Protein AF-A0A5J4QLT8-F1 (afdb_monomer_lite)

Organism: NCBI:txid433724

pLDDT: mean 79.37, std 14.63, range [48.5, 96.25]

Structure (mmCIF, N/CA/C/O backbone):
data_AF-A0A5J4QLT8-F1
#
_entry.id   AF-A0A5J4QLT8-F1
#
loop_
_atom_site.group_PDB
_atom_site.id
_atom_site.type_symbol
_atom_site.label_atom_id
_atom_site.label_alt_id
_atom_site.label_comp_id
_atom_site.label_asym_id
_atom_site.label_entity_id
_atom_site.label_seq_id
_atom_site.pdbx_PDB_ins_code
_atom_site.Cartn_x
_atom_site.Cartn_y
_atom_site.Cartn_z
_atom_site.occupancy
_atom_site.B_iso_or_equiv
_atom_site.auth_seq_id
_atom_site.auth_comp_id
_atom_site.auth_asym_id
_atom_site.auth_atom_id
_atom_site.pdbx_PDB_model_num
ATOM 1 N N . SER A 1 1 ? 2.643 -8.322 -17.966 1.00 67.44 1 SER A N 1
ATOM 2 C CA . SER A 1 1 ? 3.262 -7.948 -16.674 1.00 67.44 1 SER A CA 1
ATOM 3 C C . SER A 1 1 ? 2.402 -6.995 -15.853 1.00 67.44 1 SER A C 1
ATOM 5 O O . SER A 1 1 ? 2.008 -7.366 -14.757 1.00 67.44 1 SER A O 1
ATOM 7 N N . VAL A 1 2 ? 2.006 -5.830 -16.384 1.00 76.44 2 VAL A N 1
ATOM 8 C CA . VAL A 1 2 ? 1.159 -4.854 -15.656 1.00 76.44 2 VAL A CA 1
ATOM 9 C C . VAL A 1 2 ? -0.195 -5.433 -15.218 1.00 76.44 2 VAL A C 1
ATOM 11 O O . VAL A 1 2 ? -0.647 -5.171 -14.111 1.00 76.44 2 VAL A O 1
ATOM 14 N N . PHE A 1 3 ? -0.802 -6.307 -16.026 1.00 83.56 3 PHE A N 1
ATOM 15 C CA . PHE A 1 3 ? -2.044 -7.003 -15.665 1.00 83.56 3 PHE A CA 1
ATOM 16 C C . PHE A 1 3 ? -1.916 -7.890 -14.410 1.00 83.56 3 PHE A C 1
ATOM 18 O O . PHE A 1 3 ? -2.825 -7.931 -13.584 1.00 83.56 3 PHE A O 1
ATOM 25 N N . LEU A 1 4 ? -0.778 -8.579 -14.245 1.00 88.44 4 LEU A N 1
ATOM 26 C CA . LEU A 1 4 ? -0.511 -9.405 -13.062 1.00 88.44 4 LEU A CA 1
ATOM 27 C C . LEU A 1 4 ? -0.282 -8.534 -11.826 1.00 88.44 4 LEU A C 1
ATOM 29 O O . LEU A 1 4 ? -0.824 -8.841 -10.769 1.00 88.44 4 LEU A O 1
ATOM 33 N N . ILE A 1 5 ? 0.450 -7.424 -11.981 1.00 89.06 5 ILE A N 1
ATOM 34 C CA . ILE A 1 5 ? 0.655 -6.438 -10.912 1.00 89.06 5 ILE A CA 1
ATOM 35 C C . ILE A 1 5 ? -0.697 -5.884 -10.451 1.00 89.06 5 ILE A C 1
ATOM 37 O O . ILE A 1 5 ? -0.992 -5.922 -9.261 1.00 89.06 5 ILE A O 1
ATOM 41 N N . GLY A 1 6 ? -1.557 -5.462 -11.383 1.00 89.94 6 GLY A N 1
ATOM 42 C CA . GLY A 1 6 ? -2.891 -4.952 -11.063 1.00 89.94 6 GLY A CA 1
ATOM 43 C C . GLY A 1 6 ? -3.753 -5.969 -10.309 1.00 89.94 6 GLY A C 1
ATOM 44 O O . GLY A 1 6 ? -4.320 -5.640 -9.269 1.00 89.94 6 GLY A O 1
ATOM 45 N N . LYS A 1 7 ? -3.800 -7.229 -10.766 1.00 92.69 7 LYS A N 1
ATOM 46 C CA . LYS A 1 7 ? -4.505 -8.300 -10.037 1.00 92.69 7 LYS A CA 1
ATOM 47 C C . LYS A 1 7 ? -3.929 -8.533 -8.638 1.00 92.69 7 LYS A C 1
ATOM 49 O O . LYS A 1 7 ? -4.700 -8.679 -7.693 1.00 92.69 7 LYS A O 1
ATOM 54 N N . GLY A 1 8 ? -2.603 -8.554 -8.503 1.00 93.44 8 GLY A N 1
ATOM 55 C CA . GLY A 1 8 ? -1.930 -8.707 -7.213 1.00 93.44 8 GLY A CA 1
ATOM 56 C C . GLY A 1 8 ? -2.264 -7.569 -6.250 1.00 93.44 8 GLY A C 1
ATOM 57 O O . GLY A 1 8 ? -2.586 -7.820 -5.092 1.00 93.44 8 GLY A O 1
ATOM 58 N N . MET A 1 9 ? -2.285 -6.329 -6.742 1.00 94.06 9 MET A N 1
ATOM 59 C CA . MET A 1 9 ? -2.668 -5.158 -5.952 1.00 94.06 9 MET A CA 1
ATOM 60 C C . MET A 1 9 ? -4.124 -5.219 -5.490 1.00 94.06 9 MET A C 1
ATOM 62 O O . MET A 1 9 ? -4.402 -4.893 -4.340 1.00 94.06 9 MET A O 1
ATOM 66 N N . ILE A 1 10 ? -5.061 -5.658 -6.338 1.00 94.69 10 ILE A N 1
ATOM 67 C CA . ILE A 1 10 ? -6.469 -5.817 -5.936 1.00 94.69 10 ILE A CA 1
ATOM 68 C C . ILE A 1 10 ? -6.574 -6.799 -4.765 1.00 94.69 10 ILE A C 1
ATOM 70 O O . ILE A 1 10 ? -7.145 -6.456 -3.731 1.00 94.69 10 ILE A O 1
ATOM 74 N N . TRP A 1 11 ? -5.970 -7.983 -4.890 1.00 96.06 11 TRP A N 1
ATOM 75 C CA . TRP A 1 11 ? -5.974 -8.979 -3.816 1.00 96.06 11 TRP A CA 1
ATOM 76 C C . TRP A 1 11 ? -5.268 -8.484 -2.550 1.00 96.06 11 TRP A C 1
ATOM 78 O O . TRP A 1 11 ? -5.791 -8.663 -1.452 1.00 96.06 11 TRP A O 1
ATOM 88 N N . GLY A 1 12 ? -4.128 -7.805 -2.692 1.00 94.69 12 GLY A N 1
ATOM 89 C CA . GLY A 1 12 ? -3.401 -7.209 -1.571 1.00 94.69 12 GLY A CA 1
ATOM 90 C C . GLY A 1 12 ? -4.230 -6.167 -0.817 1.00 94.69 12 GLY A C 1
ATOM 91 O O . GLY A 1 12 ? -4.272 -6.195 0.411 1.00 94.69 12 GLY A O 1
ATOM 92 N N . ASN A 1 13 ? -4.956 -5.300 -1.530 1.00 95.31 13 ASN A N 1
ATOM 93 C CA . ASN A 1 13 ? -5.854 -4.325 -0.911 1.00 95.31 13 ASN A CA 1
ATOM 94 C C . ASN A 1 13 ? -7.044 -4.989 -0.219 1.00 95.31 13 ASN A C 1
ATOM 96 O O . ASN A 1 13 ? -7.403 -4.573 0.878 1.00 95.31 13 ASN A O 1
ATOM 100 N N . VAL A 1 14 ? -7.641 -6.021 -0.824 1.00 96.25 14 VAL A N 1
ATOM 101 C CA . VAL A 1 14 ? -8.745 -6.772 -0.204 1.00 96.25 14 VAL A CA 1
ATOM 102 C C . VAL A 1 14 ? -8.290 -7.400 1.112 1.00 96.25 14 VAL A C 1
ATOM 104 O O . VAL A 1 14 ? -8.965 -7.246 2.131 1.00 96.25 14 VAL A O 1
ATOM 107 N N . ILE A 1 15 ? -7.126 -8.054 1.121 1.00 95.56 15 ILE A N 1
ATOM 108 C CA . ILE A 1 15 ? -6.553 -8.648 2.334 1.00 95.56 15 ILE A CA 1
ATOM 109 C C . ILE A 1 15 ? -6.217 -7.555 3.357 1.00 95.56 15 ILE A C 1
ATOM 111 O O . ILE A 1 15 ? -6.625 -7.659 4.511 1.00 95.56 15 ILE A O 1
ATOM 115 N N . GLY A 1 16 ? -5.539 -6.481 2.946 1.00 92.50 16 GLY A N 1
ATOM 116 C CA . GLY A 1 16 ? -5.162 -5.380 3.836 1.00 92.50 16 GLY A CA 1
ATOM 117 C C . GLY A 1 16 ? -6.363 -4.685 4.479 1.00 92.50 16 GLY A C 1
ATOM 118 O O . GLY A 1 16 ? -6.358 -4.433 5.683 1.00 92.50 16 GLY A O 1
ATOM 119 N N . LEU A 1 17 ? -7.426 -4.436 3.710 1.00 92.62 17 LEU A N 1
ATOM 120 C CA . LEU A 1 17 ? -8.652 -3.825 4.221 1.00 92.62 17 LEU A CA 1
ATOM 121 C C . LEU A 1 17 ? -9.415 -4.784 5.143 1.00 92.62 17 LEU A C 1
ATOM 123 O O . LEU A 1 17 ? -9.948 -4.358 6.165 1.00 92.62 17 LEU A O 1
ATOM 127 N N . SER A 1 18 ? -9.409 -6.083 4.834 1.00 92.56 18 SER A N 1
ATOM 128 C CA . SER A 1 18 ? -9.986 -7.106 5.712 1.00 92.56 18 SER A CA 1
ATOM 129 C C . SER A 1 18 ? -9.252 -7.159 7.054 1.00 92.56 18 SER A C 1
ATOM 131 O O . SER A 1 18 ? -9.895 -7.163 8.101 1.00 92.56 18 SER A O 1
ATOM 133 N N . LEU A 1 19 ? -7.916 -7.116 7.045 1.00 90.06 19 LEU A N 1
ATOM 134 C CA . LEU A 1 19 ? -7.102 -7.055 8.263 1.00 90.06 19 LEU A CA 1
ATOM 135 C C . LEU A 1 19 ? -7.353 -5.767 9.056 1.00 90.06 19 LEU A C 1
ATOM 137 O O . LEU A 1 19 ? -7.486 -5.828 10.277 1.00 90.06 19 LEU A O 1
ATOM 141 N N . TYR A 1 20 ? -7.480 -4.622 8.378 1.00 88.50 20 TYR A N 1
ATOM 142 C CA . TYR A 1 20 ? -7.866 -3.360 9.011 1.00 88.50 20 TYR A CA 1
ATOM 143 C C . TYR A 1 20 ? -9.227 -3.475 9.712 1.00 88.50 20 TYR A C 1
ATOM 145 O O . TYR A 1 20 ? -9.355 -3.098 10.875 1.00 88.50 20 TYR A O 1
ATOM 153 N N . LEU A 1 21 ? -10.243 -4.034 9.050 1.00 88.06 21 LEU A N 1
ATOM 154 C CA . LEU A 1 21 ? -11.571 -4.203 9.646 1.00 88.06 21 LEU A CA 1
ATOM 155 C C . LEU A 1 21 ? -11.536 -5.152 10.847 1.00 88.06 21 LEU A C 1
ATOM 157 O O . LEU A 1 21 ? -12.075 -4.824 11.904 1.00 88.06 21 LEU A O 1
ATOM 161 N N . VAL A 1 22 ? -10.854 -6.291 10.717 1.00 89.38 22 VAL A N 1
ATOM 162 C CA . VAL A 1 22 ? -10.702 -7.267 11.803 1.00 89.38 22 VAL A CA 1
ATOM 163 C C . VAL A 1 22 ? -9.998 -6.633 13.006 1.00 89.38 22 VAL A C 1
ATOM 165 O O . VAL A 1 22 ? -10.500 -6.714 14.126 1.00 89.38 22 VAL A O 1
ATOM 168 N N . GLN A 1 23 ? -8.887 -5.928 12.799 1.00 84.06 23 GLN A N 1
ATOM 169 C CA . GLN A 1 23 ? -8.171 -5.268 13.889 1.00 84.06 23 GLN A CA 1
ATOM 170 C C . GLN A 1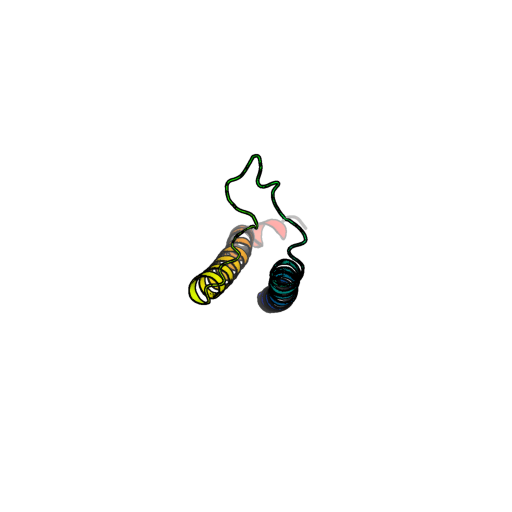 23 ? -8.975 -4.096 14.488 1.00 84.06 23 GLN A C 1
ATOM 172 O O . GLN A 1 23 ? -8.851 -3.822 15.680 1.00 84.06 23 GLN A O 1
ATOM 177 N N . SER A 1 24 ? -9.826 -3.426 13.703 1.00 81.75 24 SER A N 1
ATOM 178 C CA . SER A 1 24 ? -10.654 -2.305 14.170 1.00 81.75 24 SER A CA 1
ATOM 179 C C . SER A 1 24 ? -11.782 -2.783 15.086 1.00 81.75 24 SER A C 1
ATOM 181 O O . SER A 1 24 ? -12.028 -2.173 16.126 1.00 81.75 24 SER A O 1
ATOM 183 N N . GLN A 1 25 ? -12.423 -3.897 14.724 1.00 81.62 25 GLN A N 1
ATOM 184 C CA . GLN A 1 25 ? -13.549 -4.472 15.462 1.00 81.62 25 GLN A CA 1
ATOM 185 C C . GLN A 1 25 ? -13.089 -5.276 16.681 1.00 81.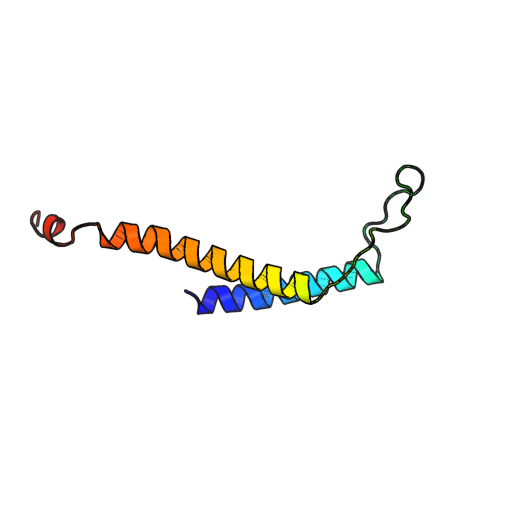62 25 GLN A C 1
ATOM 187 O O . GLN A 1 25 ? -13.600 -5.087 17.781 1.00 81.62 25 GLN A O 1
ATOM 192 N N . PHE A 1 26 ? -12.105 -6.158 16.497 1.00 79.94 26 PHE A N 1
ATOM 193 C CA . PHE A 1 26 ? -11.706 -7.116 17.529 1.00 79.94 26 PHE A CA 1
ATOM 194 C C . PHE A 1 26 ? -10.562 -6.620 18.410 1.00 79.94 26 PHE A C 1
ATOM 196 O O . PHE A 1 26 ? -10.303 -7.233 19.441 1.00 79.94 26 PHE A O 1
ATOM 203 N N . LYS A 1 27 ? -9.871 -5.535 18.018 1.00 75.44 27 LYS A N 1
ATOM 204 C CA . LYS A 1 27 ? -8.708 -4.981 18.734 1.00 75.44 27 LYS A CA 1
ATOM 205 C C . LYS A 1 27 ? -7.733 -6.076 19.197 1.00 75.44 27 LYS A C 1
ATOM 207 O O . LYS A 1 27 ? -7.215 -6.008 20.307 1.00 75.44 27 LYS A O 1
ATOM 212 N N . LEU A 1 28 ? -7.497 -7.076 18.334 1.00 70.94 28 LEU A N 1
ATOM 213 C CA . LEU A 1 28 ? -6.718 -8.292 18.628 1.00 70.94 28 LEU A CA 1
ATOM 214 C C . LEU A 1 28 ? -5.349 -7.970 19.234 1.00 70.94 28 LEU A C 1
ATOM 216 O O . LEU A 1 28 ? -4.880 -8.672 20.124 1.00 70.94 28 LEU A O 1
ATOM 220 N N . PHE A 1 29 ? -4.740 -6.876 18.778 1.00 71.19 29 PHE A N 1
ATOM 221 C CA . PHE A 1 29 ? -3.552 -6.294 19.395 1.00 71.19 29 PHE A CA 1
ATOM 222 C C . PHE A 1 29 ? -3.921 -5.080 20.265 1.00 71.19 29 PHE A C 1
ATOM 224 O O . PHE A 1 29 ? -4.033 -3.959 19.757 1.00 71.19 29 PHE A O 1
ATOM 231 N N . SER A 1 30 ? -4.098 -5.295 21.571 1.00 60.38 30 SER A N 1
ATOM 232 C CA . SER A 1 30 ? -4.148 -4.232 22.586 1.00 60.38 30 SER A CA 1
ATOM 233 C C . SER A 1 30 ? -2.799 -4.132 23.298 1.00 60.38 30 SER A C 1
ATOM 235 O O . SER A 1 30 ? -2.264 -5.149 23.741 1.00 60.38 30 SER A O 1
ATOM 237 N N . LEU A 1 31 ? -2.243 -2.926 23.428 1.00 60.28 31 LEU A N 1
ATOM 238 C CA . LEU A 1 31 ? -1.050 -2.717 24.251 1.00 60.28 31 LEU A CA 1
ATOM 239 C C . LEU A 1 31 ? -1.450 -2.699 25.730 1.00 60.28 31 LEU A C 1
ATOM 241 O O . LEU A 1 31 ? -2.525 -2.210 26.069 1.00 60.28 31 LEU A O 1
ATOM 245 N N . ASN A 1 32 ? -0.585 -3.237 26.597 1.00 57.09 32 ASN A N 1
ATOM 246 C CA . ASN A 1 32 ? -0.789 -3.182 28.040 1.00 57.09 32 ASN A CA 1
ATOM 247 C C . ASN A 1 32 ? -0.720 -1.706 28.496 1.00 57.09 32 ASN A C 1
ATOM 249 O O . ASN A 1 32 ? 0.338 -1.079 28.335 1.00 57.09 32 ASN A O 1
ATOM 253 N N . PRO A 1 33 ? -1.822 -1.138 29.018 1.00 59.56 33 PRO A N 1
ATOM 254 C CA . PRO A 1 33 ? -1.909 0.284 29.342 1.00 59.56 33 PRO A CA 1
ATOM 255 C C . PRO A 1 33 ? -0.946 0.719 30.453 1.00 59.56 33 PRO A C 1
ATOM 257 O O . PRO A 1 33 ? -0.639 1.904 30.553 1.00 59.56 33 PRO A O 1
ATOM 260 N N . ASP A 1 34 ? -0.405 -0.227 31.229 1.00 58.97 34 ASP A N 1
ATOM 261 C CA . ASP A 1 34 ? 0.576 0.053 32.284 1.00 58.97 34 ASP A CA 1
ATOM 262 C C . ASP A 1 34 ? 1.950 0.487 31.743 1.00 58.97 34 ASP A C 1
ATOM 264 O O . ASP A 1 34 ? 2.753 1.062 32.475 1.00 58.97 34 ASP A O 1
ATOM 268 N N . THR A 1 35 ? 2.256 0.224 30.465 1.00 60.47 35 THR A N 1
ATOM 269 C CA . THR A 1 35 ? 3.549 0.595 29.847 1.00 60.47 35 THR A CA 1
ATOM 270 C C . THR A 1 35 ? 3.396 1.542 28.655 1.00 60.47 35 THR A C 1
ATOM 272 O O . THR A 1 35 ? 4.334 2.258 28.311 1.00 60.47 35 THR A O 1
ATOM 275 N N . TYR A 1 36 ? 2.218 1.582 28.028 1.00 54.50 36 TYR A N 1
ATOM 276 C CA . TYR A 1 36 ? 1.906 2.467 26.908 1.00 54.50 36 TYR A CA 1
ATOM 277 C C . TYR A 1 36 ? 0.586 3.182 27.194 1.00 54.50 36 TYR A C 1
ATOM 279 O O . TYR A 1 36 ? -0.453 2.540 27.255 1.00 54.50 36 TYR A O 1
ATOM 287 N N . TYR A 1 37 ? 0.618 4.514 27.300 1.00 56.81 37 TYR A N 1
ATOM 288 C CA . TYR A 1 37 ? -0.509 5.431 27.572 1.00 56.81 37 TYR A CA 1
ATOM 289 C C . TYR A 1 37 ? -1.685 5.386 26.557 1.00 56.81 37 TYR A C 1
ATOM 291 O O . TYR A 1 37 ? -2.480 6.321 26.463 1.00 56.81 37 TYR A O 1
ATOM 299 N N . VAL A 1 38 ? -1.813 4.324 25.761 1.00 58.56 38 VAL A N 1
ATOM 300 C CA . VAL A 1 38 ? -2.841 4.124 24.740 1.00 58.56 38 VAL A CA 1
ATOM 301 C C . VAL A 1 38 ? -3.437 2.720 24.850 1.00 58.56 38 VAL A C 1
ATOM 303 O O . VAL A 1 38 ? -2.801 1.723 24.525 1.00 58.56 38 VAL A O 1
ATOM 306 N N . ASN A 1 39 ? -4.713 2.666 25.239 1.00 56.50 39 ASN A N 1
ATOM 307 C CA . ASN A 1 39 ? -5.486 1.432 25.449 1.00 56.50 39 ASN A CA 1
ATOM 308 C C . ASN A 1 39 ? -5.692 0.588 24.171 1.00 56.50 39 ASN A C 1
ATOM 310 O O . ASN A 1 39 ? -6.118 -0.562 24.239 1.00 56.50 39 ASN A O 1
ATOM 314 N N . SER A 1 40 ? -5.445 1.153 22.985 1.00 60.75 40 SER A N 1
ATOM 315 C CA . SER A 1 40 ? -5.526 0.449 21.700 1.00 60.75 40 SER A CA 1
ATOM 316 C C . SER A 1 40 ? -4.745 1.198 20.625 1.00 60.75 40 SER A C 1
ATOM 318 O O . SER A 1 40 ? -4.733 2.428 20.640 1.00 60.75 40 SER A O 1
ATOM 320 N N . ILE A 1 41 ? -4.163 0.474 19.665 1.00 63.66 41 ILE A N 1
ATOM 321 C CA . ILE A 1 41 ? -3.476 1.068 18.510 1.00 63.66 41 ILE A CA 1
ATOM 322 C C . ILE A 1 41 ? -4.491 1.910 17.714 1.00 63.66 41 ILE A C 1
ATOM 324 O O . ILE A 1 41 ? -5.453 1.343 17.184 1.00 63.66 41 ILE A O 1
ATOM 328 N N . PRO A 1 42 ? -4.329 3.244 17.626 1.00 64.94 42 PRO A N 1
ATOM 329 C CA . PRO A 1 42 ? -5.254 4.089 16.886 1.00 64.94 42 PRO A CA 1
ATOM 330 C C . PRO A 1 42 ? -5.102 3.809 15.389 1.00 64.94 42 PRO A C 1
ATOM 332 O O . PRO A 1 42 ? -4.111 4.181 14.767 1.00 64.94 42 PRO A O 1
ATOM 335 N N . MET A 1 43 ? -6.090 3.135 14.804 1.00 69.25 43 MET A N 1
ATOM 336 C CA . MET A 1 43 ? -6.109 2.838 13.374 1.00 69.25 43 MET A CA 1
ATOM 337 C C . MET A 1 43 ? -6.871 3.916 12.602 1.00 69.25 43 MET A C 1
ATOM 339 O O . MET A 1 43 ? -8.085 3.827 12.408 1.00 69.25 43 MET A O 1
ATOM 343 N N . SER A 1 44 ? -6.149 4.940 12.146 1.00 78.38 44 SER A N 1
ATOM 344 C CA . SER A 1 44 ? -6.686 5.966 11.253 1.00 78.38 44 SER A CA 1
ATOM 345 C C . SER A 1 44 ? -6.628 5.496 9.797 1.00 78.38 44 SER A C 1
ATOM 347 O O . SER A 1 44 ? -5.577 5.119 9.282 1.00 78.38 44 SER A O 1
ATOM 349 N N . PHE A 1 45 ? -7.774 5.512 9.115 1.00 82.62 45 PHE A N 1
ATOM 350 C CA . PHE A 1 45 ? -7.840 5.250 7.680 1.00 82.62 45 PHE A CA 1
ATOM 351 C C . PHE A 1 45 ? -8.027 6.567 6.935 1.00 82.62 45 PHE A C 1
ATOM 353 O O . PHE A 1 45 ? -9.011 7.275 7.138 1.00 82.62 45 PHE A O 1
ATOM 360 N N . SER A 1 46 ? -7.074 6.901 6.068 1.00 88.56 46 SER A N 1
ATOM 361 C CA . SER A 1 46 ? -7.161 8.059 5.182 1.00 88.56 46 SER A CA 1
ATOM 362 C C . SER A 1 46 ? -7.129 7.587 3.742 1.00 88.56 46 SER A C 1
ATOM 364 O O . SER A 1 46 ? -6.168 6.947 3.305 1.00 88.56 46 SER A O 1
ATOM 366 N N . ILE A 1 47 ? -8.170 7.946 2.992 1.00 89.44 47 ILE A N 1
ATOM 367 C CA . ILE A 1 47 ? -8.290 7.570 1.585 1.00 89.44 47 ILE A CA 1
ATOM 368 C C . ILE A 1 47 ? -7.133 8.139 0.749 1.00 89.44 47 ILE A C 1
ATOM 370 O O . ILE A 1 47 ? -6.653 7.476 -0.166 1.00 89.44 47 ILE A O 1
ATOM 374 N N . GLY A 1 48 ? -6.627 9.327 1.107 1.00 93.88 48 GLY A N 1
ATOM 375 C CA . GLY A 1 48 ? -5.497 9.955 0.423 1.00 93.88 48 GLY A CA 1
ATOM 376 C C . GLY A 1 48 ? -4.217 9.134 0.564 1.00 93.88 48 GLY A C 1
ATOM 377 O O . GLY A 1 48 ? -3.559 8.846 -0.433 1.00 93.88 48 GLY A O 1
ATOM 378 N N . TRP A 1 49 ? -3.908 8.680 1.783 1.00 91.69 49 TRP A N 1
ATOM 379 C CA . TRP A 1 49 ? -2.755 7.811 2.027 1.00 91.69 49 TRP A CA 1
ATOM 380 C C . TRP A 1 49 ? -2.908 6.453 1.349 1.00 91.69 49 TRP A C 1
ATOM 382 O O . TRP A 1 49 ? -1.947 5.962 0.765 1.00 91.69 49 TRP A O 1
ATOM 392 N N . PHE A 1 50 ? -4.112 5.877 1.359 1.00 93.12 50 PHE A N 1
ATOM 393 C CA . PHE A 1 50 ? -4.399 4.613 0.683 1.00 93.12 50 PHE A CA 1
ATOM 394 C C . PHE A 1 50 ? -4.161 4.686 -0.836 1.00 93.12 50 PHE A C 1
ATOM 396 O O . PHE A 1 50 ? -3.531 3.794 -1.414 1.00 93.12 50 PHE A O 1
ATOM 403 N N . LEU A 1 51 ? -4.621 5.763 -1.480 1.00 94.38 51 LEU A N 1
ATOM 404 C CA . LEU A 1 51 ? -4.396 6.002 -2.907 1.00 94.38 51 LEU A CA 1
ATOM 405 C C . LEU A 1 51 ? -2.917 6.256 -3.213 1.00 94.38 51 LEU A C 1
ATOM 407 O O . LEU A 1 51 ? -2.396 5.695 -4.177 1.00 94.38 51 LEU A O 1
ATOM 411 N N . LEU A 1 52 ? -2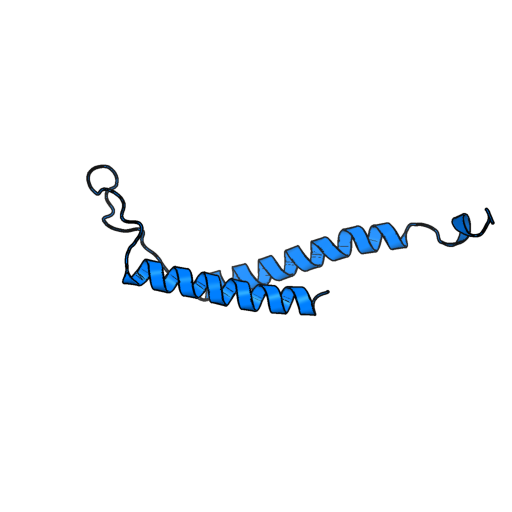.228 7.044 -2.380 1.00 95.75 52 LEU A N 1
ATOM 412 C CA . LEU A 1 52 ? -0.802 7.330 -2.543 1.00 95.75 52 LEU A CA 1
ATOM 413 C C . LEU A 1 52 ? 0.049 6.055 -2.431 1.00 95.75 52 LEU A C 1
ATOM 415 O O . LEU A 1 52 ? 0.938 5.838 -3.251 1.00 95.75 52 LEU A O 1
ATOM 419 N N . LEU A 1 53 ? -0.255 5.190 -1.457 1.00 93.88 53 LEU A N 1
ATOM 420 C CA . LEU A 1 53 ? 0.416 3.899 -1.268 1.00 93.88 53 LEU A CA 1
ATOM 421 C C . LEU A 1 53 ? 0.250 2.999 -2.492 1.00 93.88 53 LEU A C 1
ATOM 423 O O . LEU A 1 53 ? 1.226 2.434 -2.982 1.00 93.88 53 LEU A O 1
ATOM 427 N N . ASN A 1 54 ? -0.971 2.905 -3.017 1.00 95.06 54 ASN A N 1
ATOM 428 C CA . ASN A 1 54 ? -1.250 2.123 -4.216 1.00 95.06 54 ASN A CA 1
ATOM 429 C C . ASN A 1 54 ? -0.536 2.683 -5.449 1.00 95.06 54 ASN A C 1
ATOM 431 O O . ASN A 1 54 ? 0.120 1.934 -6.174 1.00 95.06 54 ASN A O 1
ATOM 435 N N . ALA A 1 55 ? -0.612 3.995 -5.670 1.00 95.06 55 ALA A N 1
ATOM 436 C CA . ALA A 1 55 ? 0.068 4.648 -6.783 1.00 95.06 55 ALA A CA 1
ATOM 437 C C . ALA A 1 55 ? 1.594 4.466 -6.702 1.00 95.06 55 ALA A C 1
ATOM 439 O O . ALA A 1 55 ? 2.225 4.109 -7.698 1.00 95.06 55 ALA A O 1
ATOM 440 N N . GLY A 1 56 ? 2.179 4.642 -5.514 1.00 95.62 56 GLY A N 1
ATOM 441 C CA . GLY A 1 56 ? 3.605 4.440 -5.266 1.00 95.62 56 GLY A CA 1
ATOM 442 C C . GLY A 1 56 ? 4.040 2.994 -5.497 1.00 95.62 56 GLY A C 1
ATOM 443 O O . GLY A 1 56 ? 5.007 2.750 -6.216 1.00 95.62 56 GLY A O 1
ATOM 444 N N . ALA A 1 57 ? 3.296 2.026 -4.957 1.00 94.31 57 ALA A N 1
ATOM 445 C CA . ALA A 1 57 ? 3.583 0.607 -5.145 1.00 94.31 57 ALA A CA 1
ATOM 446 C C . ALA A 1 57 ? 3.525 0.195 -6.625 1.00 94.31 57 ALA A C 1
ATOM 448 O O . ALA A 1 57 ? 4.401 -0.538 -7.097 1.00 94.31 57 ALA A O 1
ATOM 449 N N . LEU A 1 58 ? 2.538 0.699 -7.376 1.00 93.31 58 LEU A N 1
ATOM 450 C CA . LEU A 1 58 ? 2.431 0.460 -8.815 1.00 93.31 58 LEU A CA 1
ATOM 451 C C . LEU A 1 58 ? 3.639 1.037 -9.561 1.00 93.31 58 LEU A C 1
ATOM 453 O O . LEU A 1 58 ? 4.256 0.332 -10.359 1.00 93.31 58 LEU A O 1
ATOM 457 N N . LEU A 1 59 ? 3.999 2.292 -9.273 1.00 93.69 59 LEU A N 1
ATOM 458 C CA . LEU A 1 59 ? 5.146 2.967 -9.885 1.00 93.69 59 LEU A CA 1
ATOM 459 C C . LEU A 1 59 ? 6.449 2.202 -9.651 1.00 93.69 59 LEU A C 1
ATOM 461 O O . LEU A 1 59 ? 7.160 1.901 -10.608 1.00 93.69 59 LEU A O 1
ATOM 465 N N . VAL A 1 60 ? 6.743 1.843 -8.399 1.00 93.69 60 VAL A N 1
ATOM 466 C CA . VAL A 1 60 ? 7.965 1.107 -8.042 1.00 93.69 60 VAL A CA 1
ATOM 467 C C . VAL A 1 60 ? 8.005 -0.254 -8.735 1.00 93.69 60 VAL A C 1
ATOM 469 O O . VAL A 1 60 ? 9.030 -0.618 -9.312 1.00 93.69 60 VAL A O 1
ATOM 472 N N . SER A 1 61 ? 6.883 -0.978 -8.755 1.00 91.62 61 SER A N 1
ATOM 473 C CA . SER A 1 61 ? 6.790 -2.288 -9.413 1.00 91.62 61 SER A CA 1
ATOM 474 C C . SER A 1 61 ? 7.044 -2.198 -10.921 1.00 91.62 61 SER A C 1
ATOM 476 O O . SER A 1 61 ? 7.719 -3.052 -11.495 1.00 91.62 61 SER A O 1
ATOM 478 N N . VAL A 1 62 ? 6.534 -1.153 -11.578 1.00 89.25 62 VAL A N 1
ATOM 479 C CA . VAL A 1 62 ? 6.780 -0.910 -13.006 1.00 89.25 62 VAL A CA 1
ATOM 480 C C . VAL A 1 62 ? 8.240 -0.517 -13.253 1.00 89.25 62 VAL A C 1
ATOM 482 O O . VAL A 1 62 ? 8.862 -1.057 -14.168 1.00 89.25 62 VAL A O 1
ATOM 485 N N . LEU A 1 63 ? 8.824 0.353 -12.426 1.00 90.31 63 LEU A N 1
ATOM 486 C CA . LEU A 1 63 ? 10.231 0.757 -12.549 1.00 90.31 63 LEU A CA 1
ATOM 487 C C . LEU A 1 63 ? 11.190 -0.429 -12.379 1.00 90.31 63 LEU A C 1
ATOM 489 O O . LEU A 1 63 ? 12.144 -0.557 -13.150 1.00 90.31 63 LEU A O 1
ATOM 493 N N . MET A 1 64 ? 10.895 -1.340 -11.446 1.00 89.62 64 MET A N 1
ATOM 494 C CA . MET A 1 64 ? 11.643 -2.590 -11.268 1.00 89.62 64 MET A CA 1
ATOM 495 C C . MET A 1 64 ? 11.631 -3.490 -12.507 1.00 89.62 64 MET A C 1
ATOM 497 O O . MET A 1 64 ? 12.574 -4.249 -12.697 1.00 89.62 64 MET A O 1
ATOM 501 N N . LEU A 1 65 ? 10.605 -3.414 -13.361 1.00 86.62 65 LEU A N 1
ATOM 502 C CA . LEU A 1 65 ? 10.571 -4.149 -14.629 1.00 86.62 65 LEU A CA 1
ATOM 503 C C . LEU A 1 65 ? 11.329 -3.425 -15.744 1.00 86.62 65 LEU A C 1
ATOM 505 O O . LEU A 1 65 ? 11.953 -4.073 -16.587 1.00 86.62 65 LEU A O 1
ATOM 509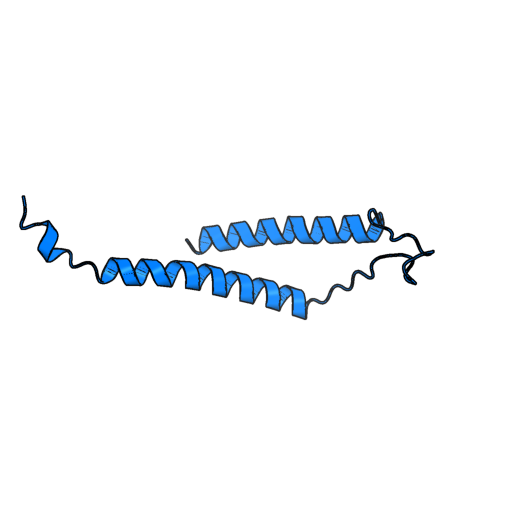 N N . ILE A 1 66 ? 11.284 -2.092 -15.762 1.00 85.69 66 ILE A N 1
ATOM 510 C CA . ILE A 1 66 ? 11.941 -1.287 -16.798 1.00 85.69 66 ILE A CA 1
ATOM 511 C C . ILE A 1 66 ? 13.463 -1.432 -16.709 1.00 85.69 66 ILE A C 1
ATOM 513 O O . ILE A 1 66 ? 14.102 -1.649 -17.737 1.00 85.69 66 ILE A O 1
ATOM 517 N N . GLY A 1 67 ? 14.035 -1.386 -15.500 1.00 84.62 67 GLY A N 1
ATOM 518 C CA . GLY A 1 67 ? 15.480 -1.527 -15.274 1.00 84.62 67 GLY A CA 1
ATOM 519 C C . GLY A 1 67 ? 16.120 -2.736 -15.983 1.00 84.62 67 GLY A C 1
ATOM 520 O O . GLY A 1 67 ? 16.971 -2.542 -16.855 1.00 84.62 67 GLY A O 1
ATOM 521 N N . PRO A 1 68 ? 15.708 -3.981 -15.677 1.00 80.19 68 PRO A N 1
ATOM 522 C CA . PRO A 1 68 ? 16.253 -5.174 -16.321 1.00 80.19 68 PRO A CA 1
ATOM 523 C C . PRO A 1 68 ? 15.868 -5.275 -17.802 1.00 80.19 68 PRO A C 1
ATOM 525 O O . PRO A 1 68 ? 16.690 -5.705 -18.607 1.00 80.19 68 PRO A O 1
ATOM 528 N N . SER A 1 69 ? 14.667 -4.830 -18.196 1.00 82.25 69 SER A N 1
ATOM 529 C CA . SER A 1 69 ? 14.250 -4.851 -19.609 1.00 82.25 69 SER A CA 1
ATOM 530 C C . SER A 1 69 ? 15.171 -3.995 -20.485 1.00 82.25 69 SER A C 1
ATOM 532 O O . SER A 1 69 ? 15.520 -4.387 -21.599 1.00 82.25 69 SER A O 1
ATOM 534 N N . PHE A 1 70 ? 15.613 -2.845 -19.970 1.00 83.06 70 PHE A N 1
ATOM 535 C CA . PHE A 1 70 ? 16.536 -1.960 -20.678 1.00 83.06 70 PHE A CA 1
ATOM 536 C C . PHE A 1 70 ? 17.962 -2.522 -20.737 1.00 83.06 70 PHE A C 1
ATOM 538 O O . PHE A 1 70 ? 18.649 -2.362 -21.747 1.00 83.06 70 PHE A O 1
ATOM 545 N N . LEU A 1 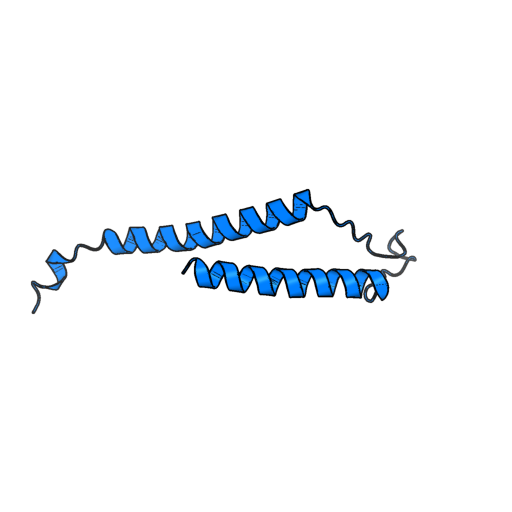71 ? 18.396 -3.212 -19.677 1.00 80.19 71 LEU A N 1
ATOM 546 C CA . LEU A 1 71 ? 19.693 -3.886 -19.637 1.00 80.19 71 LEU A CA 1
ATOM 547 C C . LEU A 1 71 ? 19.780 -5.000 -20.692 1.00 80.19 71 LEU A C 1
ATOM 549 O O . LEU A 1 71 ? 20.783 -5.086 -21.398 1.00 80.19 71 LEU A O 1
ATOM 553 N N . ILE A 1 72 ? 18.717 -5.797 -20.847 1.00 78.25 72 ILE A N 1
ATOM 554 C CA . ILE A 1 72 ? 18.664 -6.890 -21.830 1.00 78.25 72 ILE A CA 1
ATOM 555 C C . ILE A 1 72 ? 18.683 -6.352 -23.268 1.00 78.25 72 ILE A C 1
ATOM 557 O O . ILE A 1 72 ? 19.390 -6.905 -24.103 1.00 78.25 72 ILE A O 1
ATOM 561 N N . MET A 1 73 ? 17.991 -5.245 -23.571 1.00 73.12 73 MET A N 1
ATOM 562 C CA . MET A 1 73 ? 18.017 -4.649 -24.922 1.00 73.12 73 MET A CA 1
ATOM 563 C C . MET A 1 73 ? 19.406 -4.165 -25.367 1.00 73.12 73 MET A C 1
ATOM 565 O O . MET A 1 73 ? 19.661 -4.075 -26.565 1.00 73.12 73 MET A O 1
ATOM 569 N N . ARG A 1 74 ? 20.312 -3.847 -24.433 1.00 68.00 74 ARG A N 1
ATOM 570 C CA . ARG A 1 74 ? 21.701 -3.479 -24.762 1.00 68.00 74 ARG A CA 1
ATOM 571 C C . ARG A 1 74 ? 22.605 -4.685 -25.035 1.00 68.00 74 ARG A C 1
ATOM 573 O O . ARG A 1 74 ? 23.732 -4.489 -25.491 1.00 68.00 74 ARG A O 1
ATOM 580 N N . ILE A 1 75 ? 22.145 -5.909 -24.773 1.00 69.00 75 ILE A N 1
ATOM 581 C CA . ILE A 1 75 ? 22.881 -7.128 -25.116 1.00 69.00 75 ILE A CA 1
ATOM 582 C C . ILE A 1 75 ? 22.740 -7.326 -26.628 1.00 69.00 75 ILE A C 1
ATOM 584 O O . ILE A 1 75 ? 21.680 -7.687 -27.126 1.00 69.00 75 ILE A O 1
ATOM 588 N N . ASN A 1 76 ? 23.814 -7.015 -27.356 1.00 60.03 76 ASN A N 1
ATOM 589 C CA . ASN A 1 76 ? 23.879 -7.017 -28.816 1.00 60.03 76 ASN A CA 1
ATOM 590 C C . ASN A 1 76 ? 23.514 -8.410 -29.385 1.00 60.03 76 ASN A C 1
ATOM 592 O O . ASN A 1 76 ? 24.322 -9.334 -29.261 1.00 60.03 76 ASN A O 1
ATOM 596 N N . PRO A 1 77 ? 22.358 -8.582 -30.056 1.00 59.00 77 PRO A N 1
ATOM 597 C CA . PRO A 1 77 ? 21.943 -9.883 -30.592 1.00 59.00 77 PRO A CA 1
ATOM 598 C C . PRO A 1 77 ? 22.810 -10.336 -31.781 1.00 59.00 77 PRO A C 1
ATOM 600 O O . PRO A 1 77 ? 22.832 -11.511 -32.134 1.00 59.00 77 PRO A O 1
ATOM 603 N N . ALA A 1 78 ? 23.564 -9.418 -32.396 1.00 56.16 78 ALA A N 1
ATOM 604 C CA . ALA A 1 78 ? 24.398 -9.700 -33.563 1.00 56.16 78 ALA A CA 1
ATOM 605 C C . ALA A 1 78 ? 25.707 -10.446 -33.232 1.00 56.16 78 ALA A C 1
ATOM 607 O O . ALA A 1 78 ? 26.323 -11.026 -34.124 1.00 56.16 78 ALA A O 1
ATOM 608 N N . SER A 1 79 ? 26.142 -10.453 -31.968 1.00 54.38 79 SER A N 1
ATOM 609 C CA . SER A 1 79 ? 27.410 -11.082 -31.569 1.00 54.38 79 SER A CA 1
ATOM 610 C C . SER A 1 79 ? 27.263 -12.548 -31.156 1.00 54.38 79 SER A C 1
ATOM 612 O O . SER A 1 79 ? 28.262 -13.261 -31.136 1.00 54.38 79 SER A O 1
ATOM 614 N N . SER A 1 80 ? 26.048 -13.005 -30.823 1.00 55.06 80 SER A N 1
ATOM 615 C CA . SER A 1 80 ? 25.791 -14.384 -30.380 1.00 55.06 80 SER A CA 1
ATOM 616 C C . SER A 1 80 ? 25.446 -15.345 -31.519 1.00 55.06 80 SER A C 1
ATOM 618 O O . SER A 1 80 ? 25.631 -16.538 -31.352 1.00 55.06 80 SER A O 1
ATOM 620 N N . MET A 1 81 ? 25.010 -14.847 -32.685 1.00 58.81 81 MET A N 1
ATOM 621 C CA . MET A 1 81 ? 24.798 -15.678 -33.887 1.00 58.81 81 MET A CA 1
ATOM 622 C C . MET A 1 81 ? 26.083 -15.943 -34.686 1.00 58.81 81 MET A C 1
ATOM 624 O O . MET A 1 81 ? 26.060 -16.694 -35.649 1.00 58.81 81 MET A O 1
ATOM 628 N N . ARG A 1 82 ? 27.208 -15.303 -34.335 1.00 55.12 82 ARG A N 1
ATOM 629 C CA . ARG A 1 82 ? 28.489 -15.471 -35.048 1.00 55.12 82 ARG A CA 1
ATOM 630 C C . ARG A 1 82 ? 29.370 -16.583 -34.452 1.00 55.12 82 ARG A C 1
ATOM 632 O O . ARG A 1 82 ? 30.517 -16.729 -34.860 1.00 55.12 82 ARG A O 1
ATOM 639 N N . TYR A 1 83 ? 28.836 -17.332 -33.488 1.00 57.41 83 TYR A N 1
ATOM 640 C CA . TYR A 1 83 ? 29.482 -18.491 -32.867 1.00 57.41 83 TYR A CA 1
ATOM 641 C C . TYR A 1 83 ? 28.622 -19.765 -32.967 1.00 57.41 83 TYR A C 1
ATOM 643 O O . TYR A 1 83 ? 28.761 -20.656 -32.132 1.00 57.41 83 TYR A O 1
ATOM 651 N N . GLU A 1 84 ? 27.763 -19.849 -33.986 1.00 48.50 84 GLU A N 1
ATOM 652 C CA . GLU A 1 84 ? 27.242 -21.116 -34.523 1.00 48.50 84 GLU A CA 1
ATOM 653 C C . GLU A 1 84 ? 27.728 -21.300 -35.964 1.00 48.50 84 GLU A C 1
ATOM 655 O O . GLU A 1 84 ? 27.865 -20.274 -36.675 1.00 48.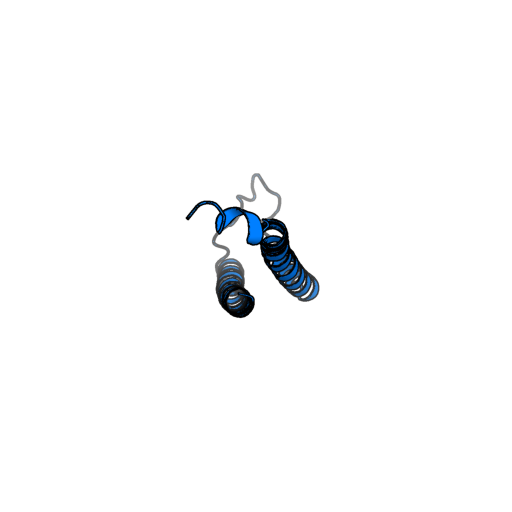50 84 GLU A O 1
#

Radius of gyration: 22.27 Å; chains: 1; bounding box: 43×31×67 Å

Secondary structure (DSSP, 8-state):
-HHHHHHHHHHHHHHHHHHHHHHHHH--S---TTTSS-SS------HHHHHHHHHHHHHHHHHHHHHHHHHHHTS-TTTTGGG-

Foldseek 3Di:
DLVVVVVVLVVVVVVVVVVLVCCVVVVPPADDCVVPVDRGDDDDDDPVVVVVVSVVSSVVVVVVVVVVVVVVVPPDPVVVVVVD

Sequence (84 aa):
SVFLIGKGMIWGNVIGLSLYLVQSQFKLFSLNPDTYYVNSIPMSFSIGWFLLLNAGALLVSVLMLIGPSFLIMRINPASSMRYE